Protein AF-A0A1L5KI67-F1 (afdb_monomer_lite)

Radius of gyration: 19.98 Å; chains: 1; bounding box: 40×22×62 Å

Secondary structure (DSSP, 8-state):
--GGGGGGGGSPPPP----S---S---SPPHHHHHHHHHHHHHHTHHHHHHHHHHTTS-HHHHHHHHHHHHHHHHHHGGGSHHHHTS-TTHHHHHHHHHHHH-

Structure (mmCIF, N/CA/C/O backbone):
data_AF-A0A1L5KI67-F1
#
_entry.id   AF-A0A1L5KI67-F1
#
loop_
_atom_site.group_PDB
_atom_site.id
_atom_site.type_symbol
_atom_site.label_atom_id
_atom_site.label_alt_id
_atom_site.label_comp_id
_atom_site.label_asym_id
_atom_site.label_entity_id
_atom_site.label_seq_id
_atom_site.pdbx_PDB_ins_code
_atom_site.Cartn_x
_atom_site.Cartn_y
_atom_site.Cartn_z
_atom_site.occupancy
_atom_site.B_iso_or_equiv
_atom_site.auth_seq_id
_atom_site.auth_comp_id
_atom_site.auth_asym_id
_atom_site.auth_atom_id
_atom_site.pdbx_PDB_model_num
ATOM 1 N N . MET A 1 1 ? 2.786 6.984 -15.429 1.00 69.75 1 MET A N 1
ATOM 2 C CA . MET A 1 1 ? 3.109 5.544 -15.339 1.00 69.75 1 MET A CA 1
ATOM 3 C C . MET A 1 1 ? 2.007 4.882 -14.535 1.00 69.75 1 MET A C 1
ATOM 5 O O . MET A 1 1 ? 1.682 5.413 -13.481 1.00 69.75 1 MET A O 1
ATOM 9 N N . ASN A 1 2 ? 1.432 3.780 -15.012 1.00 84.75 2 ASN A N 1
ATOM 10 C CA . ASN A 1 2 ? 0.460 3.034 -14.213 1.00 84.75 2 ASN A CA 1
ATOM 11 C C . ASN A 1 2 ? 1.169 2.057 -13.269 1.00 84.75 2 ASN A C 1
ATOM 13 O O . ASN A 1 2 ? 2.218 1.518 -13.629 1.00 84.75 2 ASN A O 1
ATOM 17 N N . LEU A 1 3 ? 0.597 1.816 -12.090 1.00 84.69 3 LEU A N 1
ATOM 18 C CA . LEU A 1 3 ? 1.228 1.001 -11.051 1.00 84.69 3 LEU A CA 1
ATOM 19 C C . LEU A 1 3 ? 1.334 -0.472 -11.468 1.00 84.69 3 LEU A C 1
ATOM 21 O O . LEU A 1 3 ? 2.351 -1.103 -11.226 1.00 84.69 3 LEU A O 1
ATOM 25 N N . GLU A 1 4 ? 0.366 -1.002 -12.213 1.00 88.50 4 GLU A N 1
ATOM 26 C CA . GLU A 1 4 ? 0.418 -2.359 -12.769 1.00 88.50 4 GLU A CA 1
ATOM 27 C C . GLU A 1 4 ? 1.609 -2.591 -13.709 1.00 88.50 4 GLU A C 1
ATOM 29 O O . GLU A 1 4 ? 2.118 -3.706 -13.817 1.00 88.50 4 GLU A O 1
ATOM 34 N N . ASN A 1 5 ? 2.125 -1.528 -14.333 1.00 87.00 5 ASN A N 1
ATOM 35 C CA . AS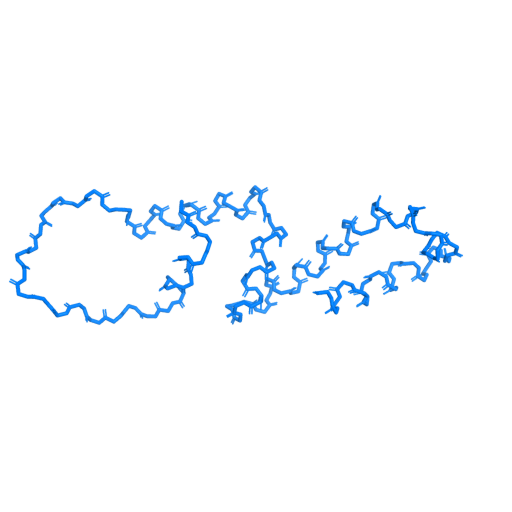N A 1 5 ? 3.297 -1.624 -15.191 1.00 87.00 5 ASN A CA 1
ATOM 36 C C . ASN A 1 5 ? 4.607 -1.749 -14.405 1.00 87.00 5 ASN A C 1
ATOM 38 O O . ASN A 1 5 ? 5.614 -2.069 -15.033 1.00 87.00 5 ASN A O 1
ATOM 42 N N . THR A 1 6 ? 4.639 -1.502 -13.087 1.00 87.50 6 THR A N 1
ATOM 43 C CA . THR A 1 6 ? 5.865 -1.658 -12.280 1.00 87.50 6 THR A CA 1
ATOM 44 C C . THR A 1 6 ? 6.251 -3.126 -12.124 1.00 87.50 6 THR A C 1
ATOM 46 O O . THR A 1 6 ? 7.436 -3.445 -12.095 1.00 87.50 6 THR A O 1
ATOM 49 N N . VAL A 1 7 ? 5.267 -4.032 -12.111 1.00 90.31 7 VAL A N 1
ATOM 50 C CA . VAL A 1 7 ? 5.446 -5.463 -11.820 1.00 90.31 7 VAL A CA 1
ATOM 51 C C . VAL A 1 7 ? 6.517 -6.091 -12.713 1.00 90.31 7 VAL A C 1
ATOM 53 O O . VAL A 1 7 ? 7.410 -6.774 -12.222 1.00 90.31 7 VAL A O 1
ATOM 56 N N . LYS A 1 8 ? 6.513 -5.781 -14.016 1.00 87.94 8 LYS A N 1
ATOM 57 C CA . LYS A 1 8 ? 7.493 -6.312 -14.982 1.00 87.94 8 LYS A CA 1
ATOM 58 C C . LYS A 1 8 ? 8.945 -5.906 -14.698 1.00 87.94 8 LYS A C 1
ATOM 60 O O . LYS A 1 8 ? 9.853 -6.538 -15.224 1.00 87.94 8 LYS A O 1
ATOM 65 N N . TYR A 1 9 ? 9.173 -4.852 -13.913 1.00 88.25 9 TYR A N 1
ATOM 66 C CA . TYR A 1 9 ? 10.512 -4.383 -13.546 1.00 88.25 9 TYR A CA 1
ATOM 67 C C . TYR A 1 9 ? 11.064 -5.076 -12.290 1.00 88.25 9 TYR A C 1
ATOM 69 O O . TYR A 1 9 ? 12.237 -4.896 -11.980 1.00 88.25 9 TYR A O 1
ATOM 77 N N . HIS A 1 10 ? 10.260 -5.900 -11.608 1.00 88.25 10 HIS A N 1
ATOM 78 C CA . HIS A 1 10 ? 10.695 -6.743 -10.487 1.00 88.25 10 HIS A CA 1
ATOM 79 C C . HIS A 1 10 ? 11.118 -8.158 -10.914 1.00 88.25 10 HIS A C 1
ATOM 81 O O . HIS A 1 10 ? 11.501 -8.967 -10.072 1.00 88.25 10 HIS A O 1
ATOM 87 N N . PHE A 1 11 ? 11.077 -8.458 -12.215 1.00 86.00 11 PHE A N 1
ATOM 88 C CA . PHE A 1 11 ? 11.476 -9.746 -12.779 1.00 86.00 11 PHE A CA 1
ATOM 89 C C . PHE A 1 11 ? 12.578 -9.569 -13.821 1.00 86.00 11 PHE A C 1
ATOM 91 O O . PHE A 1 11 ? 12.762 -8.490 -14.391 1.00 86.00 11 PHE A O 1
ATOM 98 N N . ALA A 1 12 ? 13.313 -10.649 -14.088 1.00 84.31 12 ALA A N 1
ATOM 99 C CA . ALA A 1 12 ? 14.311 -10.657 -15.145 1.00 84.31 12 ALA A CA 1
ATOM 100 C C . ALA A 1 12 ? 13.652 -10.347 -16.498 1.00 84.31 12 ALA A C 1
ATOM 102 O O . ALA A 1 12 ? 12.630 -10.935 -16.858 1.00 84.31 12 ALA A O 1
ATOM 103 N N . LYS A 1 13 ? 14.252 -9.428 -17.263 1.00 80.94 13 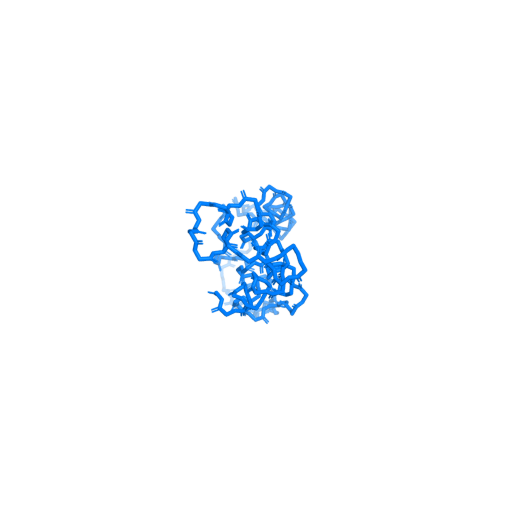LYS A N 1
ATOM 104 C CA . LYS A 1 13 ? 13.799 -9.157 -18.629 1.00 80.94 13 LYS A CA 1
ATOM 105 C C . LYS A 1 13 ? 14.086 -10.374 -19.503 1.00 80.94 13 LYS A C 1
ATOM 107 O O . LYS A 1 13 ? 15.207 -10.879 -19.506 1.00 80.94 13 LYS A O 1
ATOM 112 N N . SER A 1 14 ? 13.094 -10.802 -20.278 1.00 77.94 14 SER A N 1
ATOM 113 C CA . SER A 1 14 ? 13.319 -11.767 -21.349 1.00 77.94 14 SER A CA 1
ATOM 114 C C . SER A 1 14 ? 14.226 -11.162 -22.418 1.00 77.94 14 SER A C 1
ATOM 116 O O . SER A 1 14 ? 14.222 -9.949 -22.654 1.00 77.94 14 SER A O 1
ATOM 118 N N . THR A 1 15 ? 14.988 -12.012 -23.095 1.00 81.88 15 THR A N 1
ATOM 119 C CA . THR A 1 15 ? 15.746 -11.612 -24.277 1.00 81.88 15 THR A CA 1
ATOM 120 C C . THR A 1 15 ? 14.785 -11.108 -25.351 1.00 81.88 15 THR A C 1
ATOM 122 O O . THR A 1 15 ? 13.860 -11.805 -25.765 1.00 81.88 15 THR A O 1
ATOM 125 N N . MET A 1 16 ? 14.984 -9.866 -25.791 1.00 75.06 16 MET A N 1
ATOM 126 C CA . MET A 1 16 ? 14.266 -9.317 -26.936 1.00 75.06 16 MET A CA 1
ATOM 127 C C . MET A 1 16 ? 15.002 -9.756 -28.202 1.00 75.06 16 MET A C 1
ATOM 129 O O . MET A 1 16 ? 16.078 -9.240 -28.498 1.00 75.06 16 MET A O 1
ATOM 133 N N . ILE A 1 17 ? 14.440 -10.724 -28.924 1.00 81.56 17 ILE A N 1
ATOM 134 C CA . ILE A 1 17 ? 14.927 -11.139 -30.242 1.00 81.56 17 ILE A CA 1
ATOM 135 C C . ILE A 1 17 ? 14.081 -10.399 -31.275 1.00 81.56 17 ILE A C 1
ATOM 137 O O . ILE A 1 17 ? 12.883 -10.647 -31.388 1.00 81.56 17 ILE A O 1
ATOM 141 N N . SER A 1 18 ? 14.693 -9.453 -31.980 1.00 78.25 18 SER A N 1
ATOM 142 C CA . SER A 1 18 ? 14.051 -8.673 -33.038 1.00 78.25 18 SER A CA 1
ATOM 143 C C . SER A 1 18 ? 15.060 -8.398 -34.148 1.00 78.25 18 SER A C 1
ATOM 145 O O . SER A 1 18 ? 16.220 -8.118 -33.854 1.00 78.25 18 SER A O 1
ATOM 147 N N . ASP A 1 19 ? 14.606 -8.448 -35.400 1.00 83.62 19 ASP A N 1
ATOM 148 C CA . ASP A 1 19 ? 15.385 -8.061 -36.589 1.00 83.62 19 ASP A CA 1
ATOM 149 C C . ASP A 1 19 ? 15.235 -6.556 -36.911 1.00 83.62 19 ASP A C 1
ATOM 151 O O . ASP A 1 19 ? 15.761 -6.030 -37.887 1.00 83.62 19 ASP A O 1
ATOM 155 N N . SER A 1 20 ? 14.495 -5.818 -36.073 1.00 75.75 20 SER A N 1
ATOM 156 C CA . SER A 1 20 ? 14.374 -4.365 -36.194 1.00 75.75 20 SER A CA 1
ATOM 157 C C . SER A 1 20 ? 15.710 -3.679 -35.860 1.00 75.75 20 SER A C 1
ATOM 159 O O . SER A 1 20 ? 16.259 -3.950 -34.783 1.00 75.75 20 SER A O 1
ATOM 161 N N . PRO A 1 21 ? 16.200 -2.731 -36.684 1.00 73.25 21 PRO A N 1
ATOM 162 C CA . PRO A 1 21 ? 17.396 -1.954 -36.370 1.00 73.25 21 PRO A CA 1
ATOM 163 C C . PRO A 1 21 ? 17.269 -1.270 -35.003 1.00 73.25 21 PRO A C 1
ATOM 165 O O . PRO A 1 21 ? 16.225 -0.698 -34.682 1.00 73.25 21 PRO A O 1
ATOM 168 N N . ARG A 1 22 ? 18.328 -1.305 -34.185 1.00 66.00 22 ARG A N 1
ATOM 169 C CA . ARG A 1 22 ? 18.350 -0.582 -32.904 1.00 66.00 22 ARG A CA 1
ATOM 170 C C . ARG A 1 22 ? 18.254 0.921 -33.169 1.00 66.00 22 ARG A C 1
ATOM 172 O O . ARG A 1 22 ? 19.206 1.515 -33.667 1.00 66.00 22 ARG A O 1
ATOM 179 N N . ALA A 1 23 ? 17.137 1.536 -32.794 1.00 69.62 23 ALA A N 1
ATOM 180 C CA . ALA A 1 23 ? 17.021 2.988 -32.780 1.00 69.62 23 ALA A CA 1
ATOM 181 C C . ALA A 1 23 ? 17.993 3.570 -31.737 1.00 69.62 23 ALA A C 1
ATOM 183 O O . ALA A 1 23 ? 18.062 3.094 -30.603 1.00 69.62 23 ALA A O 1
ATOM 184 N N . THR A 1 24 ? 18.772 4.579 -32.124 1.00 68.00 24 THR A N 1
ATOM 185 C CA . THR A 1 24 ? 19.711 5.286 -31.234 1.00 68.00 24 THR A CA 1
ATOM 186 C C . THR A 1 24 ? 19.017 6.302 -30.326 1.00 68.00 24 THR A C 1
ATOM 188 O O . THR A 1 24 ? 19.604 6.728 -29.335 1.00 68.00 24 THR A O 1
ATOM 191 N N . ALA A 1 25 ? 17.763 6.642 -30.627 1.00 62.41 25 ALA A N 1
ATOM 192 C CA . ALA A 1 25 ? 16.875 7.427 -29.786 1.00 62.41 25 ALA A CA 1
ATOM 193 C C . ALA A 1 25 ? 15.542 6.686 -29.635 1.00 62.41 25 ALA A C 1
ATOM 195 O O . ALA A 1 25 ? 14.958 6.224 -30.615 1.00 62.41 25 ALA A O 1
ATOM 196 N N . SER A 1 26 ? 15.071 6.566 -28.399 1.00 66.06 26 SER A N 1
ATOM 197 C CA . SER A 1 26 ? 13.738 6.070 -28.078 1.00 66.06 26 SER A CA 1
ATOM 198 C C . SER A 1 26 ? 13.084 7.063 -27.128 1.00 66.06 26 SER A C 1
ATOM 200 O O . SER A 1 26 ? 13.634 7.298 -26.055 1.00 66.06 26 SER A O 1
ATOM 202 N N . ASP A 1 27 ? 11.888 7.555 -27.453 1.00 68.88 27 ASP A N 1
ATOM 203 C CA . ASP A 1 27 ? 11.063 8.380 -26.547 1.00 68.88 27 ASP A CA 1
ATOM 204 C C . ASP A 1 27 ? 10.478 7.568 -25.367 1.00 68.88 27 ASP A C 1
ATOM 206 O O . ASP A 1 27 ? 9.550 7.988 -24.676 1.00 68.88 27 ASP A O 1
ATOM 210 N N . SER A 1 28 ? 10.983 6.352 -25.140 1.00 73.56 28 SER A N 1
ATOM 211 C CA . SER A 1 28 ? 10.543 5.471 -24.068 1.00 73.56 28 SER A CA 1
ATOM 212 C C . SER A 1 28 ? 11.236 5.806 -22.754 1.00 73.56 28 SER A C 1
ATOM 214 O O . SER A 1 28 ? 12.457 5.951 -22.718 1.00 73.56 28 SER A O 1
ATOM 216 N N . LEU A 1 29 ? 10.467 5.789 -21.663 1.00 80.44 29 LEU A N 1
ATOM 217 C CA . LEU A 1 29 ? 11.002 5.824 -20.302 1.00 80.44 29 LEU A CA 1
ATOM 218 C C . LEU A 1 29 ? 12.092 4.758 -20.119 1.00 80.44 29 LEU A C 1
ATOM 220 O O . LEU A 1 29 ? 11.882 3.569 -20.392 1.00 80.44 29 LEU A O 1
ATOM 224 N N . THR A 1 30 ? 13.247 5.189 -19.627 1.00 85.75 30 THR A N 1
ATOM 225 C CA . THR A 1 30 ? 14.376 4.319 -19.302 1.00 85.75 30 THR A CA 1
ATOM 226 C C . THR A 1 30 ? 14.140 3.594 -17.976 1.00 85.75 30 THR A C 1
ATOM 228 O O . THR A 1 30 ? 13.239 3.928 -17.206 1.00 85.75 30 THR A O 1
ATOM 231 N N . GLY A 1 31 ? 14.970 2.590 -17.668 1.00 83.62 31 GLY A N 1
ATOM 232 C CA . GLY A 1 31 ? 14.921 1.931 -16.357 1.00 83.62 31 GLY A CA 1
ATOM 233 C C . GLY A 1 31 ? 15.074 2.929 -15.204 1.00 83.62 31 GLY A C 1
ATOM 234 O O . GLY A 1 31 ? 14.354 2.829 -14.218 1.00 83.62 31 GLY A O 1
ATOM 235 N N . THR A 1 32 ? 15.936 3.932 -15.364 1.00 88.81 32 THR A N 1
ATOM 236 C CA . THR A 1 32 ? 16.161 4.983 -14.367 1.00 88.81 32 THR A CA 1
ATOM 237 C C . THR A 1 32 ? 14.916 5.834 -14.139 1.00 88.81 32 THR A C 1
ATOM 239 O O . THR A 1 32 ? 14.532 6.035 -12.988 1.00 88.81 32 THR A O 1
ATOM 242 N N . ASP A 1 33 ? 14.239 6.266 -15.207 1.00 90.06 33 ASP A N 1
ATOM 243 C CA . ASP A 1 33 ? 13.010 7.069 -15.098 1.00 90.06 33 ASP A CA 1
ATOM 244 C C . ASP A 1 33 ? 11.912 6.309 -14.350 1.00 90.06 33 ASP A C 1
ATOM 246 O O . ASP A 1 33 ? 11.175 6.872 -13.541 1.00 90.06 33 ASP A O 1
ATOM 250 N N . ILE A 1 34 ? 11.833 4.998 -14.586 1.00 89.50 34 ILE A N 1
ATOM 251 C CA . ILE A 1 34 ? 10.881 4.110 -13.922 1.00 89.50 34 ILE A CA 1
ATOM 252 C C . ILE A 1 34 ? 11.211 3.953 -12.433 1.00 89.50 34 ILE A C 1
ATOM 254 O O . ILE A 1 34 ? 10.312 4.068 -11.600 1.00 89.50 34 ILE A O 1
ATOM 258 N N . MET A 1 35 ? 12.481 3.739 -12.075 1.00 90.56 35 MET A N 1
ATOM 259 C CA . MET A 1 35 ? 12.897 3.659 -10.667 1.00 90.56 35 MET A CA 1
ATOM 260 C C . MET A 1 35 ? 12.651 4.985 -9.934 1.00 90.56 35 MET A C 1
ATOM 262 O O . MET A 1 35 ? 12.158 4.979 -8.806 1.00 90.56 35 MET A O 1
ATOM 266 N N . ALA A 1 36 ? 12.917 6.121 -10.588 1.00 93.44 36 ALA A N 1
ATOM 267 C CA . ALA A 1 36 ? 12.624 7.445 -10.045 1.00 93.44 36 ALA A CA 1
ATOM 268 C C . ALA A 1 36 ? 11.115 7.648 -9.828 1.00 93.44 36 ALA A C 1
ATOM 270 O O . ALA A 1 36 ? 10.696 8.098 -8.761 1.00 93.44 36 ALA A O 1
ATOM 271 N N . ALA A 1 37 ? 10.286 7.262 -10.803 1.00 91.69 37 ALA A N 1
ATOM 272 C CA . ALA A 1 37 ? 8.833 7.317 -10.675 1.00 91.69 37 ALA A CA 1
ATOM 273 C C . ALA A 1 37 ? 8.323 6.457 -9.509 1.00 91.69 37 ALA A C 1
ATOM 275 O O . ALA A 1 37 ? 7.490 6.928 -8.736 1.00 91.69 37 ALA A O 1
ATOM 276 N N . MET A 1 38 ? 8.856 5.242 -9.338 1.00 92.88 38 MET A N 1
ATOM 277 C CA . MET A 1 38 ? 8.511 4.375 -8.206 1.00 92.88 38 MET A CA 1
ATOM 278 C C . MET A 1 38 ? 8.875 5.020 -6.864 1.00 92.88 38 MET A C 1
ATOM 280 O O . MET A 1 38 ? 8.029 5.077 -5.970 1.00 92.88 38 MET A O 1
ATOM 284 N N . GLY A 1 39 ? 10.076 5.596 -6.749 1.00 93.50 39 GLY A N 1
ATOM 285 C CA . GLY A 1 39 ? 10.496 6.331 -5.552 1.00 93.50 39 GLY A CA 1
ATOM 286 C C . GLY A 1 39 ? 9.569 7.503 -5.215 1.00 93.50 39 GLY A C 1
ATOM 287 O O . GLY A 1 39 ? 9.128 7.634 -4.074 1.00 93.50 39 GLY A O 1
ATOM 288 N N . MET A 1 40 ? 9.185 8.304 -6.215 1.00 94.50 40 MET A N 1
ATOM 289 C CA . MET A 1 40 ? 8.224 9.400 -6.029 1.00 94.50 40 MET A CA 1
ATOM 290 C C . MET A 1 40 ? 6.835 8.897 -5.610 1.00 94.50 40 MET A C 1
ATOM 292 O O . MET A 1 40 ? 6.186 9.502 -4.759 1.00 94.50 40 MET A O 1
ATOM 296 N N . THR A 1 41 ? 6.359 7.781 -6.174 1.00 93.25 41 THR A N 1
ATOM 297 C CA . THR A 1 41 ? 5.071 7.202 -5.758 1.00 93.25 41 THR A CA 1
ATOM 298 C C . THR A 1 41 ? 5.112 6.638 -4.343 1.00 93.25 41 THR A C 1
ATOM 300 O O . THR A 1 41 ? 4.132 6.778 -3.614 1.00 93.25 41 THR A O 1
ATOM 303 N N . GLN A 1 42 ? 6.235 6.044 -3.935 1.00 93.31 42 GLN A N 1
ATOM 304 C CA . GLN A 1 42 ? 6.421 5.541 -2.578 1.00 93.31 42 GLN A CA 1
ATOM 305 C C . GLN A 1 42 ? 6.411 6.682 -1.554 1.00 93.31 42 GLN A C 1
ATOM 307 O O . GLN A 1 42 ? 5.811 6.529 -0.493 1.00 93.31 42 GLN A O 1
ATOM 312 N N . GLU A 1 43 ? 7.032 7.820 -1.872 1.00 95.06 43 GLU A N 1
ATOM 313 C CA . GLU A 1 43 ? 7.021 9.015 -1.021 1.00 95.06 43 GLU A CA 1
ATOM 314 C C . GLU A 1 43 ? 5.606 9.596 -0.888 1.00 95.06 43 GLU A C 1
ATOM 316 O O . GLU A 1 43 ? 5.101 9.760 0.222 1.00 95.06 43 GLU A O 1
ATOM 321 N N . ARG A 1 44 ? 4.908 9.789 -2.013 1.00 94.56 44 ARG A N 1
ATOM 322 C CA . ARG A 1 44 ? 3.593 10.444 -2.032 1.00 94.56 44 ARG A CA 1
ATOM 323 C C . ARG A 1 44 ? 2.440 9.561 -1.549 1.00 94.56 44 ARG A C 1
ATOM 325 O O . ARG A 1 44 ? 1.444 10.067 -1.035 1.00 94.56 44 ARG A O 1
ATOM 332 N N . ALA A 1 45 ? 2.520 8.252 -1.782 1.00 95.12 45 ALA A N 1
ATOM 333 C CA . ALA A 1 45 ? 1.419 7.308 -1.589 1.00 95.12 45 ALA A CA 1
ATOM 334 C C . ALA A 1 45 ? 1.890 5.993 -0.945 1.00 95.12 45 ALA A C 1
ATOM 336 O O . ALA A 1 45 ? 1.512 4.903 -1.381 1.00 95.12 45 ALA A O 1
ATOM 337 N N . ALA A 1 46 ? 2.685 6.099 0.124 1.00 95.62 46 ALA A N 1
ATOM 338 C CA . ALA A 1 46 ? 3.332 4.970 0.795 1.00 95.62 46 ALA A CA 1
ATOM 339 C C . ALA A 1 46 ? 2.394 3.791 1.106 1.00 95.62 46 ALA A C 1
ATOM 341 O O . ALA A 1 46 ? 2.744 2.648 0.819 1.00 95.62 46 ALA A O 1
ATOM 342 N N . MET A 1 47 ? 1.202 4.043 1.661 1.00 96.12 47 MET A N 1
ATOM 343 C CA . MET A 1 47 ? 0.253 2.976 2.017 1.00 96.12 47 MET A CA 1
ATOM 344 C C . MET A 1 47 ? -0.246 2.219 0.782 1.00 96.12 47 MET A C 1
ATOM 346 O O . MET A 1 47 ? -0.186 0.994 0.755 1.00 96.12 47 MET A O 1
ATOM 350 N N . GLY A 1 48 ? -0.694 2.937 -0.254 1.00 95.50 48 GLY A N 1
ATOM 351 C CA . GLY A 1 48 ? -1.208 2.324 -1.481 1.00 95.50 48 GLY A CA 1
ATOM 352 C C . GLY A 1 48 ? -0.123 1.589 -2.266 1.00 95.50 48 GLY A C 1
ATOM 353 O O . GLY A 1 48 ? -0.355 0.484 -2.750 1.00 95.50 48 GLY A O 1
ATOM 354 N N . TYR A 1 49 ? 1.078 2.171 -2.331 1.00 95.81 49 TYR A N 1
ATOM 355 C CA . TYR A 1 49 ? 2.239 1.545 -2.957 1.00 95.81 49 TYR A CA 1
ATOM 356 C C . TYR A 1 49 ? 2.614 0.234 -2.251 1.00 95.81 49 TYR A C 1
ATOM 358 O O . TYR A 1 49 ? 2.709 -0.811 -2.896 1.00 95.81 49 TYR A O 1
ATOM 366 N N . SER A 1 50 ? 2.723 0.263 -0.918 1.00 96.62 50 SER A N 1
ATOM 367 C CA . SER A 1 50 ? 3.061 -0.924 -0.120 1.00 96.62 50 SER A CA 1
ATOM 368 C C . SER A 1 50 ? 1.977 -2.007 -0.241 1.00 96.62 50 SER A C 1
ATOM 370 O O . SER A 1 50 ? 2.279 -3.183 -0.447 1.00 96.62 50 SER A O 1
ATOM 372 N N . ALA A 1 51 ? 0.697 -1.612 -0.201 1.00 96.31 51 ALA A N 1
ATOM 373 C CA . ALA A 1 51 ? -0.432 -2.531 -0.344 1.00 96.31 51 ALA A CA 1
ATOM 374 C C . ALA A 1 51 ? -0.423 -3.238 -1.706 1.00 96.31 51 ALA A C 1
ATOM 376 O O . ALA A 1 51 ? -0.643 -4.448 -1.789 1.00 96.31 51 ALA A O 1
ATOM 377 N N . PHE A 1 52 ? -0.122 -2.499 -2.777 1.00 95.75 52 PHE A N 1
ATOM 378 C CA . PHE A 1 52 ? -0.011 -3.060 -4.117 1.00 95.75 52 PHE A CA 1
ATOM 379 C C . PHE A 1 52 ? 1.129 -4.081 -4.221 1.00 95.75 52 PHE A C 1
ATOM 381 O O . PHE A 1 52 ? 0.900 -5.203 -4.675 1.00 95.75 52 PHE A O 1
ATOM 388 N N . LEU A 1 53 ? 2.336 -3.733 -3.761 1.00 95.75 53 LEU A N 1
ATOM 389 C CA . LEU A 1 53 ? 3.486 -4.644 -3.806 1.00 95.75 53 LEU A CA 1
ATOM 390 C C . LEU A 1 53 ? 3.261 -5.907 -2.965 1.00 95.75 53 LEU A C 1
ATOM 392 O O . LEU A 1 53 ? 3.585 -7.011 -3.411 1.00 95.75 53 LEU A O 1
ATOM 396 N N . GLY A 1 54 ? 2.659 -5.760 -1.782 1.00 95.31 54 GLY A N 1
ATOM 397 C CA . GLY A 1 54 ? 2.298 -6.884 -0.920 1.00 95.31 54 GLY A CA 1
ATOM 398 C C . GLY A 1 54 ? 1.273 -7.823 -1.564 1.00 95.31 54 GLY A C 1
ATOM 399 O O . GLY A 1 54 ? 1.427 -9.047 -1.480 1.00 95.31 54 GLY A O 1
ATOM 400 N N . LYS A 1 55 ? 0.267 -7.259 -2.253 1.00 94.56 55 LYS A N 1
ATOM 401 C CA . LYS A 1 55 ? -0.775 -8.004 -2.980 1.00 94.56 55 LYS A CA 1
ATOM 402 C C . LYS A 1 55 ? -0.236 -8.732 -4.209 1.00 94.56 55 LYS A C 1
ATOM 404 O O . LYS A 1 55 ? -0.656 -9.852 -4.475 1.00 94.56 55 LYS A O 1
ATOM 409 N N . MET A 1 56 ? 0.704 -8.124 -4.930 1.00 95.19 56 MET A N 1
ATOM 410 C CA . MET A 1 56 ? 1.359 -8.746 -6.089 1.00 95.19 56 MET A CA 1
ATOM 411 C C . MET A 1 56 ? 2.435 -9.770 -5.700 1.00 95.19 56 MET A C 1
ATOM 413 O O . MET A 1 56 ? 3.050 -10.369 -6.575 1.00 95.19 56 MET A O 1
ATOM 417 N N . GLY A 1 57 ? 2.679 -9.975 -4.400 1.00 94.00 57 GLY A N 1
ATOM 418 C CA . GLY A 1 57 ? 3.675 -10.931 -3.912 1.00 94.00 57 GLY A CA 1
ATOM 419 C C . GLY A 1 57 ? 5.123 -10.492 -4.144 1.00 94.00 57 GLY A C 1
ATOM 420 O O . GLY A 1 57 ? 6.024 -11.316 -4.043 1.00 94.00 57 GLY A O 1
ATOM 421 N N . ILE A 1 58 ? 5.354 -9.209 -4.438 1.00 94.88 58 ILE A N 1
ATOM 422 C CA . ILE A 1 58 ? 6.686 -8.670 -4.744 1.00 94.88 58 ILE A CA 1
ATOM 423 C C . ILE A 1 58 ? 7.515 -8.500 -3.467 1.00 94.88 58 ILE A C 1
ATOM 425 O O . ILE A 1 58 ? 8.721 -8.729 -3.475 1.00 94.88 58 ILE A O 1
ATOM 429 N N . SER A 1 59 ? 6.883 -8.095 -2.362 1.00 94.56 59 SER A N 1
ATOM 430 C CA . SER A 1 59 ? 7.586 -7.774 -1.119 1.00 94.56 59 SER A CA 1
ATOM 431 C C . SER A 1 59 ? 6.742 -8.109 0.107 1.00 94.56 59 SER A C 1
ATOM 433 O O . SER A 1 59 ? 5.637 -7.596 0.296 1.00 94.56 59 SER A O 1
ATOM 435 N N . ASN A 1 60 ? 7.282 -8.979 0.965 1.00 96.19 60 ASN A N 1
ATOM 436 C CA . ASN A 1 60 ? 6.669 -9.308 2.255 1.00 96.19 60 ASN A CA 1
ATOM 437 C C . ASN A 1 60 ? 6.753 -8.124 3.227 1.00 96.19 60 ASN A C 1
ATOM 439 O O . ASN A 1 60 ? 5.794 -7.855 3.942 1.00 96.19 60 ASN A O 1
ATOM 443 N N . ASN A 1 61 ? 7.856 -7.374 3.184 1.00 96.69 61 ASN A N 1
ATOM 444 C CA . ASN A 1 61 ? 8.036 -6.176 3.997 1.00 96.69 61 ASN A CA 1
ATOM 445 C C . ASN A 1 61 ? 6.991 -5.104 3.653 1.00 96.69 61 ASN A C 1
ATOM 447 O O . ASN A 1 61 ? 6.409 -4.491 4.542 1.00 96.69 61 ASN A O 1
ATOM 451 N N . ASP A 1 62 ? 6.688 -4.914 2.366 1.00 96.69 62 ASP A N 1
ATOM 452 C CA . ASP A 1 62 ? 5.649 -3.968 1.947 1.00 96.69 62 ASP A CA 1
ATOM 453 C C . ASP A 1 62 ? 4.246 -4.437 2.339 1.00 96.69 62 ASP A C 1
ATOM 455 O O . ASP A 1 62 ? 3.402 -3.612 2.683 1.00 96.69 62 ASP A O 1
ATOM 459 N N . ARG A 1 63 ? 3.995 -5.752 2.378 1.00 97.25 63 ARG A N 1
ATOM 460 C CA . ARG A 1 63 ? 2.745 -6.285 2.940 1.00 97.25 63 ARG A CA 1
ATOM 461 C C . ARG A 1 63 ? 2.594 -5.902 4.412 1.00 97.25 63 ARG A C 1
ATOM 463 O O . ARG A 1 63 ? 1.563 -5.360 4.794 1.00 97.25 63 ARG A O 1
ATOM 470 N N . GLU A 1 64 ? 3.616 -6.148 5.225 1.00 97.75 64 GLU A N 1
ATOM 471 C CA . GLU A 1 64 ? 3.597 -5.812 6.656 1.00 97.75 64 GLU A CA 1
ATOM 472 C C . GLU A 1 64 ? 3.482 -4.299 6.879 1.00 97.75 64 GLU A C 1
ATOM 474 O O . GLU A 1 64 ? 2.670 -3.837 7.685 1.00 97.75 64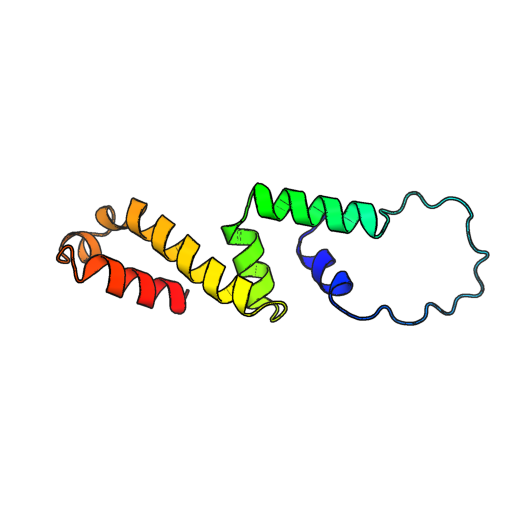 GLU A O 1
ATOM 479 N N . ARG A 1 65 ? 4.225 -3.511 6.096 1.00 97.56 65 ARG A N 1
ATOM 480 C CA . ARG A 1 65 ? 4.153 -2.048 6.106 1.00 97.56 65 ARG A CA 1
ATOM 481 C C . ARG A 1 65 ? 2.759 -1.541 5.736 1.00 97.56 65 ARG A C 1
ATOM 483 O O . ARG A 1 65 ? 2.276 -0.606 6.369 1.00 97.56 65 ARG A O 1
ATOM 490 N N . ALA A 1 66 ? 2.104 -2.141 4.742 1.00 97.81 66 ALA A N 1
ATOM 491 C CA . ALA A 1 66 ? 0.745 -1.781 4.351 1.00 97.81 66 ALA A CA 1
ATOM 492 C C . ALA A 1 66 ? -0.252 -2.009 5.491 1.00 97.81 66 ALA A C 1
ATOM 494 O O . ALA A 1 66 ? -1.045 -1.114 5.780 1.00 97.81 66 ALA A O 1
ATOM 495 N N . ILE A 1 67 ? -0.163 -3.158 6.172 1.00 98.00 67 ILE A N 1
ATOM 496 C CA . ILE A 1 67 ? -1.003 -3.479 7.335 1.00 98.00 67 ILE A CA 1
ATOM 497 C C . ILE A 1 67 ? -0.784 -2.443 8.444 1.00 98.00 67 ILE A C 1
ATOM 499 O O . ILE A 1 67 ? -1.752 -1.900 8.973 1.00 98.00 67 ILE A O 1
ATOM 503 N N . GLY A 1 68 ? 0.473 -2.121 8.766 1.00 97.75 68 GLY A N 1
ATOM 504 C CA . GLY A 1 68 ? 0.803 -1.131 9.796 1.00 97.75 68 GLY A CA 1
ATOM 505 C C . GLY A 1 68 ? 0.277 0.272 9.476 1.00 97.75 68 GLY A C 1
ATOM 506 O O . GLY A 1 68 ? -0.390 0.887 10.307 1.00 97.75 68 GLY A O 1
ATOM 507 N N . LEU A 1 69 ? 0.507 0.758 8.252 1.00 97.81 69 LEU A N 1
ATOM 508 C CA . LEU A 1 69 ? 0.007 2.064 7.806 1.00 97.81 69 LEU A CA 1
ATOM 509 C C . LEU A 1 69 ? -1.528 2.109 7.798 1.00 97.81 69 LEU A C 1
ATOM 511 O O . LEU A 1 69 ? -2.125 3.112 8.193 1.00 97.81 69 LEU A O 1
ATOM 515 N N . LEU A 1 70 ? -2.180 1.026 7.366 1.00 97.94 70 LEU A N 1
ATOM 516 C CA . LEU A 1 70 ? -3.636 0.917 7.379 1.00 97.94 70 LEU A CA 1
ATOM 517 C C . LEU A 1 70 ? -4.185 0.937 8.810 1.00 97.94 70 LEU A C 1
ATOM 519 O O . LEU A 1 70 ? -5.173 1.624 9.067 1.00 97.94 70 LEU A O 1
ATOM 523 N N . ALA A 1 71 ? -3.542 0.231 9.741 1.00 97.69 71 ALA A N 1
ATOM 524 C CA . ALA A 1 71 ? -3.923 0.225 11.149 1.00 97.69 71 ALA A CA 1
ATOM 525 C C . ALA A 1 71 ? -3.778 1.616 11.789 1.00 97.69 71 ALA A C 1
ATOM 527 O O . ALA A 1 71 ? -4.696 2.076 12.471 1.00 97.69 71 ALA A O 1
ATOM 528 N N . GLU A 1 72 ? -2.678 2.324 11.518 1.00 96.94 72 GLU A N 1
ATOM 529 C CA . GLU A 1 72 ? -2.469 3.705 11.970 1.00 96.94 72 GLU A CA 1
ATOM 530 C C . GLU A 1 72 ? -3.558 4.639 11.426 1.00 96.94 72 GLU A C 1
ATOM 532 O O . GLU A 1 72 ? -4.200 5.378 12.175 1.00 96.94 72 GLU A O 1
ATOM 537 N N . TYR A 1 73 ? -3.849 4.551 10.128 1.00 96.50 73 TYR A N 1
ATOM 538 C CA . TYR A 1 73 ? -4.923 5.330 9.523 1.00 96.50 73 TYR A CA 1
ATOM 539 C C . TYR A 1 73 ? -6.290 4.995 10.129 1.00 96.50 73 TYR A C 1
ATOM 541 O O . TYR A 1 73 ? -7.063 5.901 10.455 1.00 96.50 73 TYR A O 1
ATOM 549 N N . ALA A 1 74 ? -6.586 3.712 10.330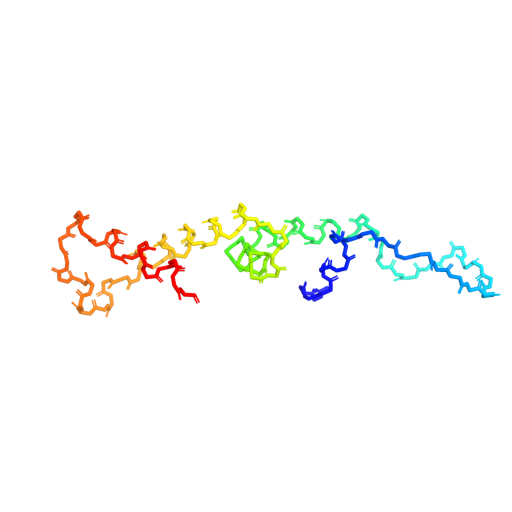 1.00 95.94 74 ALA A N 1
ATOM 550 C CA . ALA A 1 74 ? -7.828 3.252 10.933 1.00 95.94 74 ALA A CA 1
ATOM 551 C C . ALA A 1 74 ? -7.987 3.750 12.377 1.00 95.94 74 ALA A C 1
ATOM 553 O O . ALA A 1 74 ? -9.090 4.151 12.753 1.00 95.94 74 ALA A O 1
ATOM 554 N N . LEU A 1 75 ? -6.905 3.833 13.159 1.00 95.75 75 LEU A N 1
ATOM 555 C CA . LEU A 1 75 ? -6.920 4.434 14.497 1.00 95.75 75 LEU A CA 1
ATOM 556 C C . LEU A 1 75 ? -7.401 5.891 14.469 1.00 95.75 75 LEU A C 1
ATOM 558 O O . LEU A 1 75 ? -8.215 6.269 15.308 1.00 95.75 75 LEU A O 1
ATOM 562 N N . THR A 1 76 ? -7.030 6.683 13.457 1.00 95.56 76 THR A N 1
ATOM 563 C CA . THR A 1 76 ? -7.525 8.072 13.317 1.00 95.56 76 THR A CA 1
ATOM 564 C C . THR A 1 76 ? -9.019 8.176 12.978 1.00 95.56 76 THR A C 1
ATOM 566 O O . THR A 1 76 ? -9.618 9.247 13.099 1.00 95.56 76 THR A O 1
ATOM 569 N N . LYS A 1 77 ? -9.639 7.087 12.501 1.00 94.69 77 LYS A N 1
ATOM 570 C CA . LYS A 1 77 ? -11.039 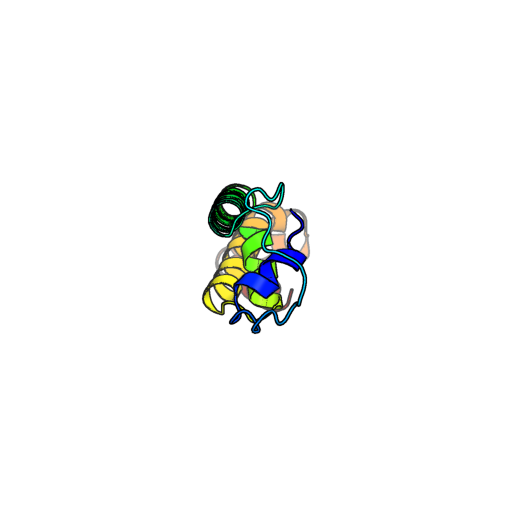7.059 12.036 1.00 94.69 77 LYS A CA 1
ATOM 571 C C . LYS A 1 77 ? -11.959 6.213 12.911 1.00 94.69 77 LYS A C 1
ATOM 573 O O . LYS A 1 77 ? -13.177 6.343 12.785 1.00 94.69 77 LYS A O 1
ATOM 578 N N . CYS A 1 78 ? -11.410 5.369 13.778 1.00 92.25 78 CYS A N 1
ATOM 579 C CA . CYS A 1 78 ? -12.152 4.329 14.484 1.00 92.25 78 CYS A CA 1
ATOM 580 C C . CYS A 1 78 ? -13.294 4.866 15.362 1.00 92.25 78 CYS A C 1
ATOM 582 O O . CYS A 1 78 ? -14.324 4.208 15.479 1.00 92.25 78 CYS A O 1
ATOM 584 N N . ASP A 1 79 ? -13.189 6.088 15.892 1.00 91.69 79 ASP A N 1
ATOM 585 C CA . ASP A 1 79 ? -14.233 6.684 16.738 1.00 91.69 79 ASP A CA 1
ATOM 586 C C . ASP A 1 79 ? -15.524 7.041 15.978 1.00 91.69 79 ASP A C 1
ATOM 588 O O . ASP A 1 79 ? -16.574 7.269 16.592 1.00 91.69 79 ASP A O 1
ATOM 592 N N . LYS A 1 80 ? -15.483 7.029 14.638 1.00 9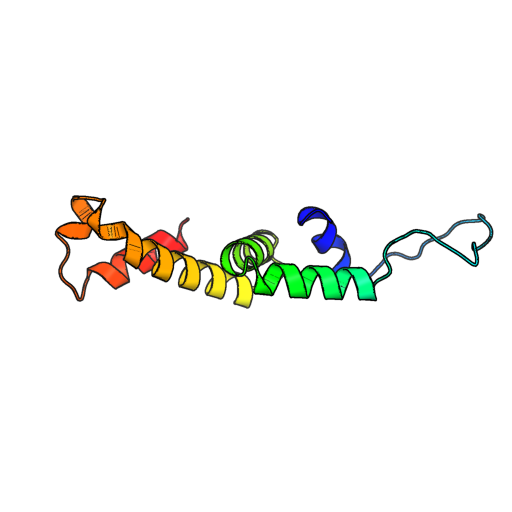3.25 80 LYS A N 1
ATOM 593 C CA . LYS A 1 80 ? -16.680 7.121 13.788 1.00 93.25 80 LYS A CA 1
ATOM 594 C C . LYS A 1 80 ? -17.530 5.848 13.839 1.00 93.25 80 LYS A C 1
ATOM 596 O O . LYS A 1 80 ? -18.720 5.900 13.543 1.00 93.25 80 LYS A O 1
ATOM 601 N N . VAL A 1 81 ? -16.941 4.715 14.223 1.00 93.69 81 VAL A N 1
ATOM 602 C CA . VAL A 1 81 ? -17.615 3.417 14.307 1.00 93.69 81 VAL A CA 1
ATOM 603 C C . VAL A 1 81 ? -17.981 3.145 15.761 1.00 93.69 81 VAL A C 1
ATOM 605 O O . VAL A 1 81 ? -17.113 2.954 16.611 1.00 93.69 81 VAL A O 1
ATOM 608 N N . ALA A 1 82 ? -19.281 3.083 16.062 1.00 92.69 82 ALA A N 1
ATOM 609 C CA . ALA A 1 82 ? -19.764 2.932 17.436 1.00 92.69 82 ALA A CA 1
ATOM 610 C C . ALA A 1 82 ? -19.207 1.683 18.150 1.00 92.69 82 ALA A C 1
ATOM 612 O O . ALA A 1 82 ? -18.934 1.748 19.347 1.00 92.69 82 ALA A O 1
ATOM 613 N N . ALA A 1 83 ? -19.014 0.572 17.429 1.00 92.31 83 ALA A N 1
ATOM 614 C CA . ALA A 1 83 ? -18.426 -0.654 17.973 1.00 92.31 83 ALA A CA 1
ATOM 615 C C . ALA A 1 83 ? -16.961 -0.462 18.400 1.00 92.31 83 ALA A C 1
ATOM 617 O O . ALA A 1 83 ? -16.587 -0.883 19.490 1.00 92.31 83 ALA A O 1
ATOM 618 N N . LEU A 1 84 ? -16.155 0.230 17.587 1.00 93.44 84 LEU A N 1
ATOM 619 C CA . LEU A 1 84 ? -14.743 0.483 17.885 1.00 93.44 84 LEU A CA 1
ATOM 620 C C . LEU A 1 84 ? -14.571 1.560 18.961 1.00 93.44 84 LEU A C 1
ATOM 622 O O . LEU A 1 84 ? -13.695 1.446 19.815 1.00 93.44 84 LEU A O 1
ATOM 626 N N . ARG A 1 85 ? -15.440 2.577 18.975 1.00 94.12 85 ARG A N 1
ATOM 627 C CA . ARG A 1 85 ? -15.412 3.657 19.972 1.00 94.12 85 ARG A CA 1
ATOM 628 C C . ARG A 1 85 ? -15.600 3.155 21.407 1.00 94.12 85 ARG A C 1
ATOM 630 O O . ARG A 1 85 ? -15.013 3.722 22.320 1.00 94.12 85 ARG A O 1
ATOM 637 N N . LYS A 1 86 ? -16.416 2.113 21.602 1.00 93.94 86 LYS A N 1
ATOM 638 C CA . LYS A 1 86 ? -16.712 1.517 22.920 1.00 93.94 86 LYS A CA 1
ATOM 639 C C . LYS A 1 86 ? -15.572 0.658 23.478 1.00 93.94 86 LYS A C 1
ATOM 641 O O . LYS A 1 86 ? -15.629 0.280 24.644 1.00 93.94 86 LYS A O 1
ATOM 646 N N . LEU A 1 87 ? -14.572 0.317 22.663 1.00 94.56 87 LEU A N 1
ATOM 647 C CA . LEU A 1 87 ? -13.439 -0.491 23.103 1.00 94.56 87 LEU A CA 1
ATOM 648 C C . LEU A 1 87 ? -12.532 0.307 24.044 1.00 94.56 87 LEU A C 1
ATOM 650 O O . LEU A 1 87 ? -12.327 1.509 23.867 1.00 94.56 87 LEU A O 1
ATOM 654 N N . SER A 1 88 ? -11.946 -0.388 25.018 1.00 94.25 88 SER A N 1
ATOM 655 C CA . SER A 1 88 ? -10.941 0.195 25.905 1.00 94.25 88 SER A CA 1
ATOM 656 C C . SER A 1 88 ? -9.667 0.567 25.137 1.00 94.25 88 SER A C 1
ATOM 658 O O . SER A 1 88 ? -9.366 0.001 24.081 1.00 94.25 88 SER A O 1
ATOM 660 N N . ALA A 1 89 ? -8.889 1.503 25.688 1.00 91.50 89 ALA A N 1
ATOM 661 C CA . ALA A 1 89 ? -7.673 2.023 25.057 1.00 91.50 89 ALA A CA 1
ATOM 662 C C . ALA A 1 89 ? -6.629 0.937 24.730 1.00 91.50 89 ALA A C 1
ATOM 664 O O . ALA A 1 89 ? -5.899 1.075 23.755 1.00 91.50 89 ALA A O 1
ATOM 665 N N . ASN A 1 90 ? -6.605 -0.163 25.490 1.00 93.44 90 ASN A N 1
ATOM 666 C CA . ASN A 1 90 ? -5.656 -1.263 25.286 1.00 93.44 90 ASN A CA 1
ATOM 667 C C . ASN A 1 90 ? -6.136 -2.282 24.238 1.00 93.44 90 ASN A C 1
ATOM 669 O O . ASN A 1 90 ? -5.321 -2.910 23.571 1.00 93.44 90 ASN A O 1
ATOM 673 N N . VAL A 1 91 ? -7.455 -2.446 24.074 1.00 95.50 91 VAL A N 1
ATOM 674 C CA . VAL A 1 91 ? -8.050 -3.425 23.143 1.00 95.50 91 VAL A CA 1
ATOM 675 C C . VAL A 1 91 ? -8.221 -2.828 21.748 1.00 95.50 91 VAL A C 1
ATOM 677 O O . VAL A 1 91 ? -8.047 -3.515 20.743 1.00 95.50 91 VAL A O 1
ATOM 680 N N . LYS A 1 92 ? -8.534 -1.531 21.674 1.00 95.12 92 LYS A N 1
ATOM 681 C CA . LYS A 1 92 ? -8.812 -0.824 20.420 1.00 95.12 92 LYS A CA 1
ATOM 682 C C . LYS A 1 92 ? -7.680 -0.974 19.378 1.00 95.12 92 LYS A C 1
ATOM 684 O O . LYS A 1 92 ? -8.002 -1.378 18.260 1.00 95.12 92 LYS A O 1
ATOM 689 N N . PRO A 1 93 ? -6.386 -0.749 19.698 1.00 95.50 93 PRO A N 1
ATOM 690 C CA . PRO A 1 93 ? -5.302 -0.933 18.728 1.00 95.50 93 PRO A CA 1
ATOM 691 C C . PRO A 1 93 ? -5.150 -2.381 18.257 1.00 95.50 93 PRO A C 1
ATOM 693 O O . PRO A 1 93 ? -4.916 -2.615 17.077 1.00 95.50 93 PRO A O 1
ATOM 696 N N . GLN A 1 94 ? -5.342 -3.358 19.149 1.00 96.19 94 GLN A N 1
ATOM 697 C CA . GLN A 1 94 ? -5.216 -4.780 18.816 1.00 96.19 94 GLN A CA 1
ATOM 698 C C . GLN A 1 94 ? -6.299 -5.226 17.831 1.00 96.19 94 GLN A C 1
ATOM 700 O O . GLN A 1 94 ? -6.000 -5.861 16.824 1.00 96.19 94 GLN A O 1
ATOM 705 N N . VAL A 1 95 ? -7.555 -4.846 18.088 1.00 96.00 95 VAL A N 1
ATOM 706 C CA . VAL A 1 95 ? -8.673 -5.153 17.184 1.00 96.00 95 VAL A CA 1
ATOM 707 C C . VAL A 1 95 ? -8.452 -4.511 15.817 1.00 96.00 95 VAL A C 1
ATOM 709 O O . VAL A 1 95 ? -8.651 -5.165 14.798 1.00 96.00 95 VAL A O 1
ATOM 712 N N . ILE A 1 96 ? -8.001 -3.255 15.778 1.00 96.81 96 ILE A N 1
ATOM 713 C CA . ILE A 1 96 ? -7.722 -2.558 14.517 1.00 96.81 96 ILE A CA 1
ATOM 714 C C . ILE A 1 96 ? -6.590 -3.239 13.742 1.00 96.81 96 ILE A C 1
ATOM 716 O O . ILE A 1 96 ? -6.729 -3.431 12.538 1.00 96.81 96 ILE A O 1
ATOM 720 N N . GLN A 1 97 ? -5.518 -3.658 14.417 1.00 97.25 97 GLN A N 1
ATOM 721 C CA . GLN A 1 97 ? -4.412 -4.376 13.785 1.00 97.25 97 GLN A CA 1
ATOM 722 C C . GLN A 1 97 ? -4.869 -5.703 13.167 1.00 97.25 97 GLN A C 1
ATOM 724 O O . GLN A 1 97 ? -4.494 -6.031 12.040 1.00 97.25 97 GLN A O 1
ATOM 729 N N . ILE A 1 98 ? -5.708 -6.457 13.883 1.00 97.00 98 ILE A N 1
ATOM 730 C CA . ILE A 1 98 ? -6.282 -7.708 13.376 1.00 97.00 98 ILE A CA 1
ATOM 731 C C . ILE A 1 98 ? -7.137 -7.422 12.138 1.00 97.00 98 ILE A C 1
ATOM 733 O O . ILE A 1 98 ? -6.940 -8.059 11.110 1.00 97.00 98 ILE A O 1
ATOM 737 N N . LEU A 1 99 ? -8.033 -6.432 12.194 1.00 96.12 99 LEU A N 1
ATOM 738 C CA . LEU A 1 99 ? -8.866 -6.064 11.045 1.00 96.12 99 LEU A CA 1
ATOM 739 C C . LEU A 1 99 ? -8.027 -5.631 9.835 1.00 96.12 99 LEU A C 1
ATOM 741 O O . LEU A 1 99 ? -8.307 -6.063 8.723 1.00 96.12 99 LEU A O 1
ATOM 745 N N . ALA A 1 100 ? -6.979 -4.832 10.050 1.00 96.69 100 ALA A N 1
ATOM 746 C CA . ALA A 1 100 ? -6.069 -4.394 8.993 1.00 96.69 100 ALA A CA 1
ATOM 747 C C . ALA A 1 100 ? -5.291 -5.554 8.349 1.00 96.69 100 ALA A C 1
ATOM 749 O O . ALA A 1 100 ? -4.893 -5.449 7.195 1.00 96.69 100 ALA A O 1
ATOM 750 N N . THR A 1 101 ? -5.089 -6.662 9.068 1.00 96.12 101 THR A N 1
ATOM 751 C CA . THR A 1 101 ? -4.404 -7.859 8.550 1.00 96.12 101 THR A CA 1
ATOM 752 C C . THR A 1 101 ? -5.274 -8.643 7.559 1.00 96.12 101 THR A C 1
ATOM 754 O O . THR A 1 101 ? -4.742 -9.328 6.689 1.00 96.12 101 THR A O 1
ATOM 757 N N . PHE A 1 102 ? -6.602 -8.546 7.681 1.00 94.00 102 PHE A N 1
ATOM 758 C CA . PHE A 1 102 ? -7.571 -9.255 6.833 1.00 94.00 102 PHE A CA 1
ATOM 759 C C . PHE A 1 102 ? -8.209 -8.385 5.738 1.00 94.00 102 PHE A C 1
ATOM 761 O O . PHE A 1 102 ? -9.043 -8.890 4.986 1.00 94.00 102 PHE A O 1
ATOM 768 N N . ALA A 1 103 ? -7.865 -7.098 5.676 1.00 87.69 103 ALA A N 1
ATOM 769 C CA . ALA A 1 103 ? -8.337 -6.169 4.650 1.00 87.69 103 ALA A CA 1
ATOM 770 C C . ALA A 1 103 ? -7.641 -6.409 3.300 1.00 87.69 103 ALA A C 1
ATOM 772 O O . ALA A 1 103 ? -8.337 -6.307 2.263 1.00 87.69 103 ALA A O 1
#

Foldseek 3Di:
DDLVVCLQVLDDDDDDDDPDPDDPDDPDDDPVNSVVVLVVCCVVPVLVSLCVCVVSVSDPVSLLVNLVVQLVVCVVVQCVPPVLVPDDPVVSSVVSSVVSNVD

Sequence (103 aa):
MNLENTVKYHFAKSTMISDSPRATASDSLTGTDIMAAMGMTQERAAMGYSAFLGKMGISNNDRERAIGLLAEYALTKCDKVAALRKLSANVKPQVIQILATFA

pLDDT: mean 90.17, std 8.54, range [62.41, 98.0]